Protein AF-A0A919EZC1-F1 (afdb_monomer)

Radius of gyration: 24.31 Å; Cα contacts (8 Å, |Δi|>4): 71; chains: 1; bounding box: 28×40×61 Å

Solvent-accessible surface area (backbone atoms only — not comparable to full-atom values): 5106 Å² total; per-residue (Å²): 141,69,76,72,63,69,77,72,59,62,75,86,67,52,60,62,56,61,65,74,58,70,83,68,73,74,70,74,65,81,74,83,50,92,84,72,78,54,56,71,47,77,41,70,34,66,92,72,74,57,41,77,38,53,22,40,41,60,88,59,34,26,33,34,82,91,63,56,74,45,82,36,78,76,91,77,130

Structure (mmCIF, N/CA/C/O backbone):
data_AF-A0A919EZC1-F1
#
_entry.id   AF-A0A919EZC1-F1
#
loop_
_atom_site.group_PDB
_atom_site.id
_atom_site.type_symbol
_atom_site.label_atom_id
_atom_site.label_alt_id
_atom_site.label_comp_id
_atom_site.label_asym_id
_atom_site.label_entity_id
_atom_site.label_seq_id
_atom_site.pdbx_PDB_ins_code
_atom_site.Cartn_x
_atom_site.Cartn_y
_atom_site.Cartn_z
_atom_site.occupancy
_atom_site.B_iso_or_equiv
_atom_site.auth_seq_id
_atom_site.auth_comp_id
_atom_site.auth_asym_id
_atom_site.auth_atom_id
_atom_site.pdbx_PDB_model_num
ATOM 1 N N . MET A 1 1 ? -5.496 -6.515 -47.923 1.00 50.78 1 MET A N 1
ATOM 2 C CA . MET A 1 1 ? -5.675 -7.871 -48.489 1.00 50.78 1 MET A CA 1
ATOM 3 C C . MET A 1 1 ? -4.377 -8.686 -48.350 1.00 50.78 1 MET A C 1
ATOM 5 O O . MET A 1 1 ? -3.705 -8.927 -49.337 1.00 50.78 1 MET A O 1
ATOM 9 N N . ILE A 1 2 ? -3.978 -9.066 -47.124 1.00 52.38 2 ILE A N 1
ATOM 10 C CA . ILE A 1 2 ? -2.707 -9.795 -46.838 1.00 52.38 2 ILE A CA 1
ATOM 11 C C . ILE A 1 2 ? -2.979 -11.206 -46.272 1.00 52.38 2 ILE A C 1
ATOM 13 O O . ILE A 1 2 ? -2.146 -12.106 -46.337 1.00 52.38 2 ILE A O 1
ATOM 17 N N . THR A 1 3 ? -4.191 -11.435 -45.769 1.00 50.56 3 THR A N 1
ATOM 18 C CA . THR A 1 3 ? -4.626 -12.665 -45.096 1.00 50.56 3 THR A CA 1
ATOM 19 C C . THR A 1 3 ? -4.724 -13.885 -46.018 1.00 50.56 3 THR A C 1
ATOM 21 O O . THR A 1 3 ? -4.582 -15.011 -45.543 1.00 50.56 3 THR A O 1
ATOM 24 N N . ASP A 1 4 ? -4.935 -13.684 -47.323 1.00 55.88 4 ASP A N 1
ATOM 25 C CA . ASP A 1 4 ? -5.134 -14.776 -48.291 1.00 55.88 4 ASP A CA 1
ATOM 26 C C . ASP A 1 4 ? -3.821 -15.500 -48.655 1.00 55.88 4 ASP A C 1
ATOM 28 O O . ASP A 1 4 ? -3.803 -16.703 -48.916 1.00 55.88 4 ASP A O 1
ATOM 32 N N . LEU A 1 5 ? -2.681 -14.800 -48.583 1.00 52.81 5 LEU A N 1
ATOM 33 C CA . LEU A 1 5 ? -1.389 -15.332 -49.030 1.00 52.81 5 LEU A CA 1
ATOM 34 C C . LEU A 1 5 ? -0.831 -16.409 -48.079 1.00 52.81 5 LEU A C 1
ATOM 36 O O . LEU A 1 5 ? -0.261 -17.411 -48.511 1.00 52.81 5 LEU A O 1
ATOM 40 N N . VAL A 1 6 ? -1.059 -16.254 -46.771 1.00 58.06 6 VAL A N 1
ATOM 41 C CA . VAL A 1 6 ? -0.514 -17.139 -45.721 1.00 58.06 6 VAL A CA 1
ATOM 42 C C . VAL A 1 6 ? -1.110 -18.552 -45.789 1.00 58.06 6 VAL A C 1
ATOM 44 O O . VAL A 1 6 ? -0.450 -19.537 -45.448 1.00 58.06 6 VAL A O 1
ATOM 47 N N . ARG A 1 7 ? -2.352 -18.687 -46.273 1.00 58.09 7 ARG A N 1
ATOM 48 C CA . ARG A 1 7 ? -3.031 -19.989 -46.399 1.00 58.09 7 ARG A CA 1
ATOM 49 C C . ARG A 1 7 ? -2.496 -20.844 -47.547 1.00 58.09 7 ARG A C 1
ATOM 51 O O . ARG A 1 7 ? -2.762 -22.046 -47.552 1.00 58.09 7 ARG A O 1
ATOM 58 N N . ARG A 1 8 ? -1.725 -20.261 -48.469 1.00 60.25 8 ARG A N 1
ATOM 59 C CA . ARG A 1 8 ? -1.186 -20.944 -49.654 1.00 60.25 8 ARG A CA 1
ATOM 60 C C . ARG A 1 8 ? 0.239 -21.474 -49.472 1.00 60.25 8 ARG A C 1
ATOM 62 O O . ARG A 1 8 ? 0.701 -22.225 -50.321 1.00 60.25 8 ARG A O 1
ATOM 69 N N . LEU A 1 9 ? 0.918 -21.169 -48.358 1.00 56.00 9 LEU A N 1
ATOM 70 C CA . LEU A 1 9 ? 2.249 -21.731 -48.099 1.00 56.00 9 LEU A CA 1
ATOM 71 C C . LEU A 1 9 ? 2.189 -23.205 -47.648 1.00 56.00 9 LEU A C 1
ATOM 73 O O . LEU A 1 9 ? 1.336 -23.551 -46.814 1.00 56.00 9 LEU A O 1
ATOM 77 N N . PRO A 1 10 ? 3.110 -24.061 -48.133 1.00 58.41 10 PRO A N 1
ATOM 78 C CA . PRO A 1 10 ? 3.243 -25.448 -47.699 1.00 58.41 10 PRO A CA 1
ATOM 79 C C . PRO A 1 10 ? 3.657 -25.539 -46.222 1.00 58.41 10 PRO A C 1
ATOM 81 O O . PRO A 1 10 ? 4.365 -24.684 -45.685 1.00 58.41 10 PRO A O 1
ATOM 84 N N . ARG A 1 11 ? 3.184 -26.598 -45.547 1.00 57.22 11 ARG A N 1
ATOM 85 C CA . ARG A 1 11 ? 3.227 -26.767 -44.081 1.00 57.22 11 ARG A CA 1
ATOM 86 C C . ARG A 1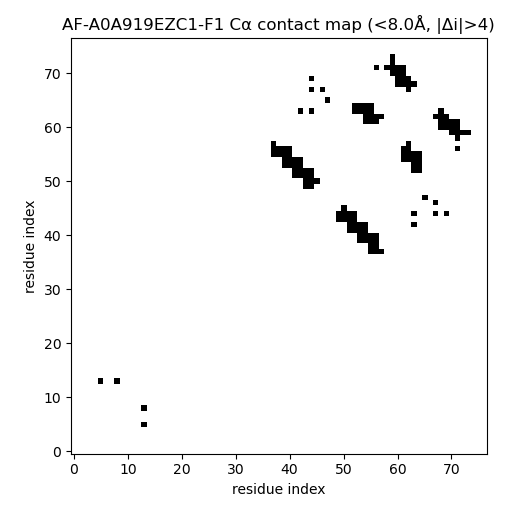 11 ? 4.586 -26.516 -43.394 1.00 57.22 11 ARG A C 1
ATOM 88 O O . ARG A 1 11 ? 4.534 -25.894 -42.332 1.00 57.22 11 ARG A O 1
ATOM 95 N N . PRO A 1 12 ? 5.764 -26.900 -43.929 1.00 53.88 12 PRO A N 1
ATOM 96 C CA . PRO A 1 12 ? 7.021 -26.706 -43.199 1.00 53.88 12 PRO A CA 1
ATOM 97 C C . PRO A 1 12 ? 7.433 -25.230 -43.055 1.00 53.88 12 PRO A C 1
ATOM 99 O O . PRO A 1 12 ? 8.151 -24.889 -42.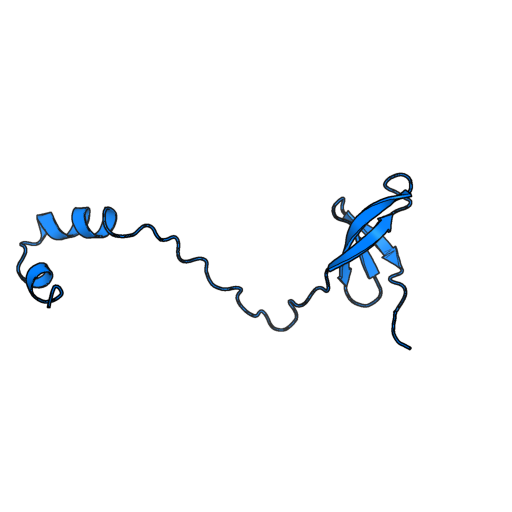123 1.00 53.88 12 PRO A O 1
ATOM 102 N N . LEU A 1 13 ? 6.928 -24.331 -43.909 1.00 53.69 13 LEU A N 1
ATOM 103 C CA . LEU A 1 13 ? 7.283 -22.903 -43.887 1.00 53.69 13 LEU A CA 1
ATOM 104 C C . LEU A 1 13 ? 6.306 -22.033 -43.075 1.00 53.69 13 LEU A C 1
ATOM 106 O O . LEU A 1 13 ? 6.524 -20.834 -42.920 1.00 53.69 13 LEU A O 1
ATOM 110 N N . ARG A 1 14 ? 5.229 -22.611 -42.520 1.00 54.03 14 ARG A N 1
ATOM 111 C CA . ARG A 1 14 ? 4.244 -21.866 -41.708 1.00 54.03 14 ARG A CA 1
ATOM 112 C C . ARG A 1 14 ? 4.698 -21.614 -40.272 1.00 54.03 14 ARG A C 1
ATOM 114 O O . ARG A 1 14 ? 4.278 -20.633 -39.663 1.00 54.03 14 ARG A O 1
ATOM 121 N N . ALA A 1 15 ? 5.504 -22.517 -39.720 1.00 55.50 15 ALA A N 1
ATOM 122 C CA . ALA A 1 15 ? 5.936 -22.464 -38.329 1.00 55.50 15 ALA A CA 1
ATOM 123 C C . ALA A 1 15 ? 6.891 -21.291 -38.022 1.00 55.50 15 ALA A C 1
ATOM 125 O O . ALA A 1 15 ? 6.595 -20.548 -37.084 1.00 55.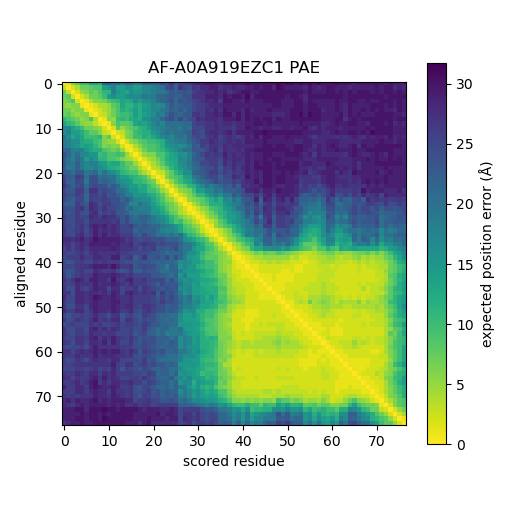50 15 ALA A O 1
ATOM 126 N N . PRO A 1 16 ? 7.968 -21.039 -38.798 1.00 50.94 16 PRO A N 1
ATOM 127 C CA . PRO A 1 16 ? 8.905 -19.971 -38.449 1.00 50.94 16 PRO A CA 1
ATOM 128 C C . PRO A 1 16 ? 8.298 -18.572 -38.629 1.00 50.94 16 PRO A C 1
ATOM 130 O O . PRO A 1 16 ? 8.595 -17.669 -37.852 1.00 50.94 16 PRO A O 1
ATOM 133 N N . LEU A 1 17 ? 7.369 -18.390 -39.578 1.00 51.31 17 LEU A N 1
ATOM 134 C CA . LEU A 1 17 ? 6.706 -17.098 -39.800 1.00 51.31 17 LEU A CA 1
ATOM 135 C C . LEU A 1 17 ? 5.710 -16.736 -38.680 1.00 51.31 17 LEU A C 1
ATOM 137 O O . LEU A 1 17 ? 5.506 -15.560 -38.393 1.00 51.31 17 LEU A O 1
ATOM 141 N N . ARG A 1 18 ? 5.117 -17.737 -38.008 1.00 52.69 18 ARG A N 1
ATOM 142 C CA . ARG A 1 18 ? 4.319 -17.519 -36.787 1.00 52.69 18 ARG A CA 1
ATOM 143 C C . ARG A 1 18 ? 5.168 -17.131 -35.578 1.00 52.69 18 ARG A C 1
ATOM 145 O O . ARG A 1 18 ? 4.623 -16.533 -34.659 1.00 52.69 18 ARG A O 1
ATOM 152 N N . LEU A 1 19 ? 6.454 -17.487 -35.567 1.00 53.97 19 LEU A N 1
ATOM 153 C CA . LEU A 1 19 ? 7.373 -17.113 -34.492 1.00 53.97 19 LEU A CA 1
ATOM 154 C C . LEU A 1 19 ? 7.974 -15.722 -34.707 1.00 53.97 19 LEU A C 1
ATOM 156 O O . LEU A 1 19 ? 8.073 -14.963 -33.756 1.00 53.97 19 LEU A O 1
ATOM 160 N N . ALA A 1 20 ? 8.334 -15.368 -35.942 1.00 54.56 20 ALA A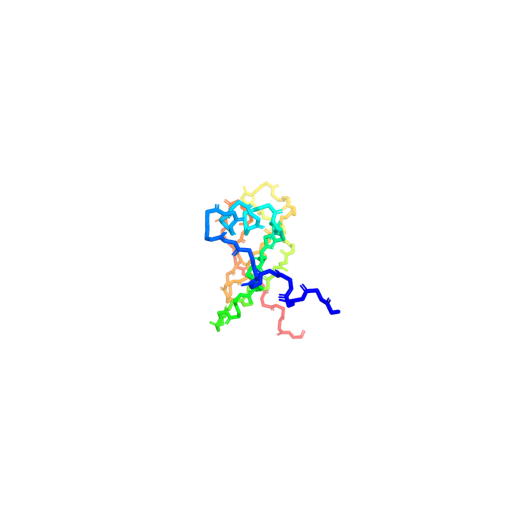 N 1
ATOM 161 C CA . ALA A 1 20 ? 8.926 -14.062 -36.247 1.00 54.56 20 ALA A CA 1
ATOM 162 C C . ALA A 1 20 ? 7.895 -12.913 -36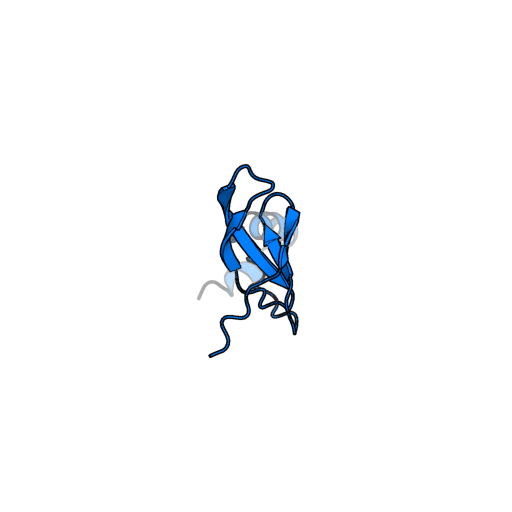.273 1.00 54.56 20 ALA A C 1
ATOM 164 O O . ALA A 1 20 ? 8.246 -11.741 -36.149 1.00 54.56 20 ALA A O 1
ATOM 165 N N . GLY A 1 21 ? 6.612 -13.237 -36.445 1.00 52.78 21 GLY A N 1
ATOM 166 C CA . GLY A 1 21 ? 5.523 -12.273 -36.452 1.00 52.78 21 GLY A CA 1
ATOM 167 C C . GLY A 1 21 ? 4.995 -11.983 -35.051 1.00 52.78 21 GLY A C 1
ATOM 168 O O . GLY A 1 21 ? 4.087 -12.662 -34.584 1.00 52.78 21 GLY A O 1
ATOM 169 N N . VAL A 1 22 ? 5.461 -10.875 -34.473 1.00 53.50 22 VAL A N 1
ATOM 170 C CA . VAL A 1 22 ? 4.739 -10.107 -33.447 1.00 53.50 22 VAL A CA 1
ATOM 171 C C . VAL A 1 22 ? 4.814 -10.711 -32.036 1.00 53.50 22 VAL A C 1
ATOM 173 O O . VAL A 1 22 ? 3.821 -11.103 -31.425 1.00 53.50 22 VAL A O 1
ATOM 176 N N . HIS A 1 23 ? 6.002 -10.634 -31.438 1.00 54.12 23 HIS A N 1
ATOM 177 C CA . HIS A 1 23 ? 6.132 -10.507 -29.985 1.00 54.12 23 HIS A CA 1
ATOM 178 C C . HIS A 1 23 ? 5.752 -9.086 -29.534 1.00 54.12 23 HIS A C 1
ATOM 180 O O . HIS A 1 23 ? 6.493 -8.438 -28.804 1.00 54.12 23 HIS A O 1
ATOM 186 N N . THR A 1 24 ? 4.582 -8.573 -29.926 1.00 61.16 24 THR A N 1
ATOM 187 C CA . THR A 1 24 ? 3.924 -7.620 -29.030 1.00 61.16 24 THR A CA 1
ATOM 188 C C . THR A 1 24 ? 3.443 -8.495 -27.894 1.00 61.16 24 THR A C 1
ATOM 190 O O . THR A 1 24 ? 2.415 -9.167 -28.027 1.00 61.16 24 THR A O 1
ATOM 193 N N . GLY A 1 25 ? 4.254 -8.605 -26.839 1.00 55.00 25 GLY A N 1
ATOM 194 C CA . GLY A 1 25 ? 3.833 -9.241 -25.604 1.00 55.00 25 GLY A CA 1
ATOM 195 C C . GLY A 1 25 ? 2.452 -8.692 -25.305 1.00 55.00 25 GLY A C 1
ATOM 196 O O . GLY A 1 25 ? 2.297 -7.495 -25.077 1.00 55.00 25 GLY A O 1
ATOM 197 N N . LYS A 1 26 ? 1.423 -9.536 -25.440 1.00 60.41 26 LYS A N 1
ATOM 198 C CA . LYS A 1 26 ? 0.090 -9.187 -24.981 1.00 60.41 26 LYS A CA 1
ATOM 199 C C . LYS A 1 26 ? 0.286 -8.983 -23.493 1.00 60.41 26 LYS A C 1
ATOM 201 O O . LYS A 1 26 ? 0.285 -9.962 -22.748 1.00 60.41 26 LYS A O 1
ATOM 206 N N . HIS A 1 27 ? 0.504 -7.736 -23.077 1.00 55.81 27 HIS A N 1
ATOM 207 C CA . HIS A 1 27 ? 0.203 -7.324 -21.726 1.00 55.81 27 HIS A CA 1
ATOM 208 C C . HIS A 1 27 ? -1.207 -7.849 -21.531 1.00 55.81 27 HIS A C 1
ATOM 210 O O . HIS A 1 27 ? -2.137 -7.424 -22.222 1.00 55.81 27 HIS A O 1
ATOM 216 N N . ARG A 1 28 ? -1.344 -8.907 -20.725 1.00 61.78 28 ARG A N 1
ATOM 217 C CA . ARG A 1 28 ? -2.664 -9.316 -20.284 1.00 61.78 28 ARG A CA 1
ATOM 218 C C . ARG A 1 28 ? -3.161 -8.061 -19.594 1.00 61.78 28 ARG A C 1
ATOM 220 O O . ARG A 1 28 ? -2.583 -7.678 -18.579 1.00 61.78 28 ARG A O 1
ATOM 227 N N . GLY A 1 29 ? -4.103 -7.363 -20.234 1.00 60.03 29 GLY A N 1
ATOM 228 C CA . GLY A 1 29 ? -4.700 -6.168 -19.657 1.00 60.03 29 GLY A CA 1
ATOM 229 C C . GLY A 1 29 ? -5.082 -6.512 -18.222 1.00 60.03 29 GLY A C 1
ATOM 230 O O . GLY A 1 29 ? -5.442 -7.676 -17.993 1.00 60.03 29 GLY A O 1
ATOM 231 N N . PRO A 1 30 ? -4.900 -5.584 -17.268 1.00 59.97 30 PRO A N 1
ATOM 232 C CA . PRO A 1 30 ? -5.078 -5.868 -15.853 1.00 59.97 30 PRO A CA 1
ATOM 233 C C . PRO A 1 30 ? -6.377 -6.646 -15.699 1.00 59.97 30 PRO A C 1
ATOM 235 O O . PRO A 1 30 ? -7.455 -6.153 -16.032 1.00 59.97 30 PRO A O 1
ATOM 238 N N . ARG A 1 31 ? -6.261 -7.926 -15.326 1.00 61.16 31 ARG A N 1
ATOM 239 C CA . ARG A 1 31 ? -7.439 -8.741 -15.071 1.00 61.16 31 ARG A CA 1
ATOM 240 C C . ARG A 1 31 ? -8.096 -8.017 -13.915 1.00 61.16 31 ARG A C 1
ATOM 242 O O . ARG A 1 31 ? -7.492 -7.949 -12.850 1.00 61.16 31 ARG A O 1
ATOM 249 N N . ALA A 1 32 ? -9.260 -7.418 -14.150 1.00 55.91 32 ALA A N 1
ATOM 250 C CA . ALA A 1 32 ? -10.077 -6.863 -13.091 1.00 55.91 32 ALA A CA 1
ATOM 251 C C . ALA A 1 32 ? -10.482 -8.048 -12.213 1.00 55.91 32 ALA A C 1
ATOM 253 O O . ALA A 1 32 ? -11.482 -8.719 -12.456 1.00 55.91 32 ALA A O 1
ATOM 254 N N . VAL A 1 33 ? -9.608 -8.406 -11.276 1.00 61.19 33 VAL A N 1
ATOM 255 C CA . VAL A 1 33 ? -9.939 -9.310 -10.193 1.00 61.19 33 VAL A CA 1
ATOM 256 C C . VAL A 1 33 ? -10.893 -8.489 -9.332 1.00 61.19 33 VAL A C 1
ATOM 258 O O . VAL A 1 33 ? -10.503 -7.403 -8.893 1.00 61.19 33 VAL A O 1
ATOM 261 N N . PRO A 1 34 ? -12.149 -8.922 -9.146 1.00 52.03 34 PRO A N 1
ATOM 262 C CA . PRO A 1 34 ? -13.059 -8.240 -8.237 1.00 52.03 34 PRO A CA 1
ATOM 263 C C . PRO A 1 34 ? -12.362 -8.101 -6.873 1.00 52.03 34 PRO A C 1
ATOM 265 O O . PRO A 1 34 ? -11.972 -9.108 -6.288 1.00 52.03 34 PRO A O 1
ATOM 268 N N . GLY A 1 35 ? -12.112 -6.862 -6.432 1.00 54.69 35 GLY A N 1
ATOM 269 C CA . GLY A 1 35 ? -11.357 -6.551 -5.207 1.00 54.69 35 GLY A CA 1
ATOM 270 C C . GLY A 1 35 ? -9.912 -6.052 -5.387 1.00 54.69 35 GLY A C 1
ATOM 271 O O . GLY A 1 35 ? -9.272 -5.730 -4.394 1.00 54.69 35 GLY A O 1
ATOM 272 N N . ALA A 1 36 ? -9.383 -5.939 -6.611 1.00 56.59 36 ALA A N 1
ATOM 273 C CA . ALA A 1 36 ? -7.992 -5.521 -6.853 1.00 56.59 36 ALA A CA 1
ATOM 274 C C . ALA A 1 36 ? -7.782 -4.007 -7.075 1.00 56.59 36 ALA A C 1
ATOM 276 O O . ALA A 1 36 ? -6.858 -3.615 -7.787 1.00 56.59 36 ALA A O 1
ATOM 277 N N . ILE A 1 37 ? -8.599 -3.146 -6.461 1.00 56.16 37 ILE A N 1
ATOM 278 C CA . ILE A 1 37 ? -8.267 -1.718 -6.331 1.00 56.16 37 ILE A CA 1
ATOM 279 C C . ILE A 1 37 ? -7.674 -1.528 -4.935 1.00 56.16 37 ILE A C 1
ATOM 281 O O . ILE A 1 37 ? -8.352 -1.092 -4.010 1.00 56.16 37 ILE A O 1
ATOM 285 N N . VAL A 1 38 ? -6.407 -1.909 -4.768 1.00 64.94 38 VAL A N 1
ATOM 286 C CA . VAL A 1 38 ? -5.624 -1.414 -3.632 1.00 64.94 38 VAL A CA 1
ATOM 287 C C . VAL A 1 38 ? -5.257 0.023 -3.969 1.00 64.94 38 VAL A C 1
ATOM 289 O O . VAL A 1 38 ? -4.450 0.281 -4.863 1.00 64.94 38 VAL A O 1
ATOM 292 N N . THR A 1 39 ? -5.916 0.985 -3.327 1.00 75.06 39 THR A N 1
ATOM 293 C CA . THR A 1 39 ? -5.507 2.384 -3.456 1.00 75.06 39 THR A CA 1
ATOM 294 C C . THR A 1 39 ? -4.062 2.474 -2.985 1.00 75.06 39 THR A C 1
ATOM 296 O O . THR A 1 39 ? -3.729 1.999 -1.896 1.00 75.06 39 THR A O 1
ATOM 299 N N . THR A 1 40 ? -3.195 2.996 -3.846 1.00 81.81 40 THR A N 1
ATOM 300 C CA . THR A 1 40 ? -1.791 3.227 -3.511 1.00 81.81 40 THR A CA 1
ATOM 301 C C . THR A 1 40 ? -1.649 4.694 -3.136 1.00 81.81 40 THR A C 1
ATOM 303 O O . THR A 1 40 ? -2.121 5.557 -3.874 1.00 81.81 40 THR A O 1
ATOM 306 N N . GLU A 1 41 ? -1.042 4.973 -1.992 1.00 87.50 41 GLU A N 1
ATOM 307 C CA . GLU A 1 41 ? -0.829 6.327 -1.477 1.00 87.50 41 GLU A CA 1
ATOM 308 C C . GLU A 1 41 ? 0.592 6.462 -0.925 1.00 87.50 41 GLU A C 1
ATOM 310 O O . GLU A 1 41 ? 1.237 5.463 -0.608 1.00 87.50 41 GLU A O 1
ATOM 315 N N . PHE A 1 42 ? 1.102 7.688 -0.842 1.00 90.31 42 PHE A N 1
ATOM 316 C CA . PHE A 1 42 ? 2.387 7.955 -0.204 1.00 90.31 42 PHE A CA 1
ATOM 317 C C . PHE A 1 42 ? 2.157 8.279 1.265 1.00 90.31 42 PHE A C 1
ATOM 319 O O . PHE A 1 42 ? 1.333 9.131 1.591 1.00 90.31 42 PHE A O 1
ATOM 326 N N . VAL A 1 43 ? 2.880 7.589 2.142 1.00 89.50 43 VAL A N 1
ATOM 327 C CA . VAL A 1 43 ? 2.823 7.811 3.587 1.00 89.50 43 VAL A CA 1
ATOM 328 C C . VAL A 1 43 ? 4.213 7.814 4.183 1.00 89.50 43 VAL A C 1
ATOM 330 O O . VAL A 1 43 ? 5.106 7.090 3.741 1.00 89.50 43 VAL A O 1
ATOM 333 N N . THR A 1 44 ? 4.381 8.595 5.239 1.00 92.94 44 THR A N 1
ATOM 334 C CA . THR A 1 44 ? 5.546 8.491 6.109 1.00 92.94 44 THR A CA 1
ATOM 335 C C . THR A 1 44 ? 5.505 7.155 6.844 1.00 92.94 44 THR A C 1
ATOM 337 O O . THR A 1 44 ? 4.496 6.808 7.458 1.00 92.94 44 THR A O 1
ATOM 340 N N . CYS A 1 45 ? 6.586 6.381 6.782 1.00 91.69 45 CYS A N 1
ATOM 341 C CA . CYS A 1 45 ? 6.678 5.109 7.490 1.00 91.69 45 CYS A CA 1
ATOM 342 C C . CYS A 1 45 ? 7.734 5.195 8.597 1.00 91.69 45 CYS A C 1
ATOM 344 O O . CYS A 1 45 ? 8.931 5.273 8.325 1.00 91.69 45 CYS A O 1
ATOM 346 N N . ASN A 1 46 ? 7.298 5.164 9.860 1.00 91.75 46 ASN A N 1
ATOM 347 C CA . ASN A 1 46 ? 8.198 5.241 11.018 1.00 91.75 46 ASN A CA 1
ATOM 348 C C . ASN A 1 46 ? 9.229 4.093 11.061 1.00 91.75 46 ASN A C 1
ATOM 350 O O . ASN A 1 46 ? 10.404 4.385 11.282 1.00 91.75 46 ASN A O 1
ATOM 354 N N . PRO A 1 47 ? 8.860 2.822 10.792 1.00 91.38 47 PRO A N 1
ATOM 355 C CA . PRO A 1 47 ? 9.830 1.730 10.669 1.00 91.38 47 PRO A CA 1
ATOM 356 C C . PRO A 1 47 ? 10.894 1.944 9.583 1.00 91.38 47 PRO A C 1
ATOM 358 O O . PRO A 1 47 ? 12.030 1.518 9.759 1.00 91.38 47 PRO A O 1
ATOM 361 N N . CYS A 1 48 ? 10.560 2.656 8.501 1.00 89.81 48 CYS A N 1
ATOM 362 C CA . CYS A 1 48 ? 11.501 3.030 7.437 1.00 89.81 48 CYS A CA 1
ATOM 363 C C . CYS A 1 48 ? 12.417 4.208 7.830 1.00 89.81 48 CYS A C 1
ATOM 365 O O . CYS A 1 48 ? 13.100 4.772 6.981 1.00 89.81 48 CYS A O 1
ATOM 367 N N . GLY A 1 49 ? 12.400 4.643 9.095 1.00 92.19 49 GLY A N 1
ATOM 368 C CA . GLY A 1 49 ? 13.125 5.829 9.555 1.00 92.19 49 GLY A CA 1
ATOM 369 C C . GLY A 1 49 ? 12.379 7.145 9.325 1.00 92.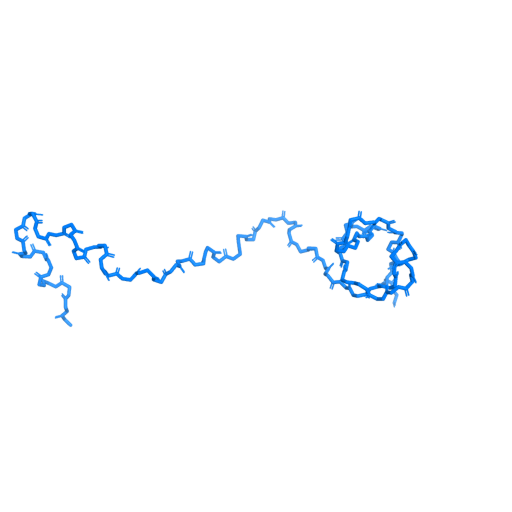19 49 GLY A C 1
ATOM 370 O O . GLY A 1 49 ? 13.002 8.202 9.328 1.00 92.19 49 GLY A O 1
ATOM 371 N N . GLY A 1 50 ? 11.059 7.102 9.120 1.00 91.56 50 GLY A N 1
ATOM 372 C CA . GLY A 1 50 ? 10.240 8.302 8.921 1.00 91.56 50 GLY A CA 1
ATOM 373 C C . GLY A 1 50 ? 10.349 8.897 7.516 1.00 91.56 50 GLY A C 1
ATOM 374 O O . GLY A 1 50 ? 10.087 10.082 7.332 1.00 91.56 50 GLY A O 1
ATOM 375 N N . VAL A 1 51 ? 10.736 8.095 6.523 1.00 91.25 51 VAL A N 1
ATOM 376 C CA . VAL A 1 51 ? 10.748 8.510 5.114 1.00 91.25 51 VAL A CA 1
ATOM 377 C C . VAL A 1 51 ? 9.375 8.317 4.4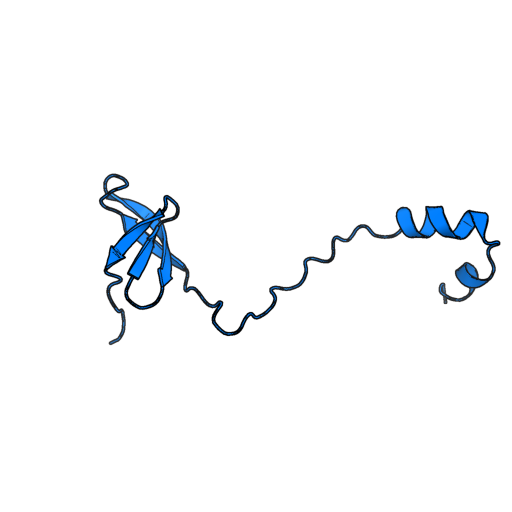73 1.00 91.25 51 VAL A C 1
ATOM 379 O O . VAL A 1 51 ? 8.604 7.435 4.867 1.00 91.25 51 VAL A O 1
ATOM 382 N N . GLU A 1 52 ? 9.064 9.142 3.475 1.00 92.44 52 GLU A N 1
ATOM 383 C CA . GLU A 1 52 ? 7.892 8.939 2.627 1.00 92.44 52 GLU A CA 1
ATOM 384 C C . GLU A 1 52 ? 8.113 7.750 1.692 1.00 92.44 52 GLU A C 1
ATOM 386 O O . GLU A 1 52 ? 9.130 7.644 1.007 1.00 92.44 52 GLU A O 1
ATOM 391 N N . THR A 1 53 ? 7.144 6.843 1.663 1.00 91.75 53 THR A N 1
ATOM 392 C CA . THR A 1 53 ? 7.195 5.625 0.859 1.00 91.75 53 THR A CA 1
ATOM 393 C C . THR A 1 53 ? 5.816 5.314 0.293 1.00 91.75 53 THR A C 1
ATOM 395 O O . THR A 1 53 ? 4.787 5.686 0.863 1.00 91.75 53 THR A O 1
ATOM 398 N N . ALA A 1 54 ? 5.786 4.643 -0.857 1.00 91.31 54 ALA A N 1
ATOM 399 C CA . ALA A 1 54 ? 4.539 4.161 -1.431 1.00 91.31 54 ALA A CA 1
ATOM 400 C C . ALA A 1 54 ? 3.965 3.046 -0.544 1.00 91.31 54 ALA A C 1
ATOM 402 O O . ALA A 1 54 ? 4.684 2.126 -0.143 1.00 91.31 54 ALA A O 1
ATOM 403 N N . ALA A 1 55 ? 2.669 3.108 -0.259 1.00 91.44 55 ALA A N 1
ATOM 404 C CA . ALA A 1 55 ? 1.949 2.107 0.508 1.00 91.44 55 ALA A CA 1
ATOM 405 C C . ALA A 1 55 ? 0.646 1.699 -0.176 1.00 91.44 55 ALA A C 1
ATOM 407 O O . ALA A 1 55 ? -0.025 2.506 -0.818 1.00 91.44 55 ALA A O 1
ATOM 408 N N . THR A 1 56 ? 0.274 0.432 -0.016 1.00 90.75 56 THR A N 1
ATOM 409 C CA . THR A 1 56 ? -1.003 -0.108 -0.477 1.00 90.75 56 THR A CA 1
ATOM 410 C C . THR A 1 56 ? -1.991 -0.181 0.676 1.00 90.75 56 THR A C 1
ATOM 412 O O . THR A 1 56 ? -1.676 -0.685 1.759 1.00 90.75 56 THR A O 1
ATOM 415 N N . ARG A 1 57 ? -3.211 0.307 0.443 1.00 87.69 57 ARG A N 1
ATOM 416 C CA . ARG A 1 57 ? -4.303 0.219 1.412 1.00 87.69 57 ARG A CA 1
ATOM 417 C C . ARG A 1 57 ? -5.022 -1.119 1.314 1.00 87.69 57 ARG A C 1
ATOM 419 O O . ARG A 1 57 ? -5.519 -1.507 0.257 1.00 87.69 57 ARG A O 1
ATOM 426 N N . HIS A 1 58 ? -5.131 -1.775 2.460 1.00 85.75 58 HIS A N 1
ATOM 427 C CA . HIS A 1 58 ? -5.862 -3.012 2.686 1.00 85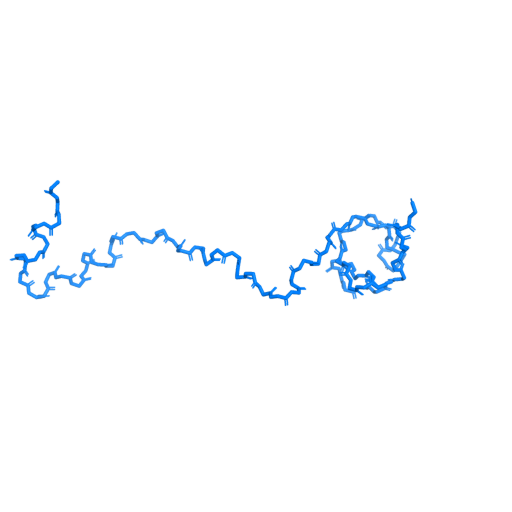.75 58 HIS A CA 1
ATOM 428 C C . HIS A 1 58 ? -6.903 -2.757 3.787 1.00 85.75 58 HIS A C 1
ATOM 430 O O . HIS A 1 58 ? -6.679 -3.030 4.965 1.00 85.75 58 HIS A O 1
ATOM 436 N N . GLY A 1 59 ? -8.038 -2.155 3.415 1.00 84.44 59 GLY A N 1
ATOM 437 C CA . GLY A 1 59 ? -9.058 -1.717 4.373 1.00 84.44 59 GLY A CA 1
ATOM 438 C C . GLY A 1 59 ? -8.551 -0.573 5.257 1.00 84.44 59 GLY A C 1
ATOM 439 O O . GLY A 1 59 ? -8.314 0.533 4.771 1.00 84.44 59 GLY A O 1
ATOM 440 N N . THR A 1 60 ? -8.382 -0.839 6.552 1.00 84.88 60 THR A N 1
ATOM 441 C CA . THR A 1 60 ? -7.865 0.123 7.544 1.00 84.88 60 THR A CA 1
ATOM 442 C C . THR A 1 60 ? -6.365 -0.020 7.795 1.00 84.88 60 THR A C 1
ATOM 444 O O . THR A 1 60 ? -5.837 0.640 8.685 1.00 84.88 60 THR A O 1
ATOM 447 N N . VAL A 1 61 ? -5.674 -0.892 7.060 1.00 87.31 61 VAL A N 1
ATOM 448 C CA . VAL A 1 61 ? -4.227 -1.105 7.185 1.00 87.31 61 VAL A CA 1
ATOM 449 C C . VAL A 1 61 ? -3.532 -0.578 5.940 1.00 87.31 61 VAL A C 1
ATOM 451 O O . VAL A 1 61 ? -4.001 -0.785 4.819 1.00 87.31 61 VAL A O 1
ATOM 454 N N . LEU A 1 62 ? -2.404 0.093 6.139 1.00 90.06 62 LEU A N 1
ATOM 455 C CA . LEU A 1 62 ? -1.481 0.467 5.078 1.00 90.06 62 LEU A CA 1
ATOM 456 C C . LEU A 1 62 ? -0.231 -0.382 5.164 1.00 90.06 62 LEU A C 1
ATOM 458 O O . LEU A 1 62 ? 0.341 -0.523 6.242 1.00 90.06 62 LEU A O 1
ATOM 462 N N . ARG A 1 63 ? 0.207 -0.901 4.020 1.00 91.69 63 ARG A N 1
ATOM 463 C CA . ARG A 1 63 ? 1.450 -1.657 3.905 1.00 91.69 63 ARG A CA 1
ATOM 464 C C . ARG A 1 63 ? 2.420 -0.923 2.992 1.00 91.69 63 ARG A C 1
ATOM 466 O O . ARG A 1 63 ? 2.102 -0.728 1.823 1.00 91.69 63 ARG A O 1
ATOM 473 N N . CYS A 1 64 ? 3.572 -0.499 3.509 1.00 92.81 64 CYS A N 1
ATOM 474 C CA . CYS A 1 64 ? 4.578 0.186 2.693 1.00 92.81 64 CYS A CA 1
ATOM 475 C C . CYS A 1 64 ? 5.285 -0.768 1.715 1.00 92.81 64 CYS A C 1
ATOM 477 O O . CYS A 1 64 ? 5.171 -1.990 1.833 1.00 92.81 64 CYS A O 1
ATOM 479 N N . ALA A 1 65 ? 6.057 -0.213 0.777 1.00 89.94 65 ALA A N 1
ATOM 480 C CA . ALA A 1 65 ? 6.815 -0.973 -0.220 1.00 89.94 65 ALA A CA 1
ATOM 481 C C . ALA A 1 65 ? 7.818 -1.975 0.387 1.00 89.94 65 ALA A C 1
ATOM 483 O O . ALA A 1 65 ? 8.090 -3.015 -0.209 1.00 89.94 65 ALA A O 1
ATOM 484 N N . GLU A 1 66 ? 8.333 -1.688 1.583 1.00 90.75 66 GLU A N 1
ATOM 485 C CA . GLU A 1 66 ? 9.236 -2.572 2.335 1.00 90.75 66 GLU A CA 1
ATOM 486 C C . GLU A 1 66 ? 8.480 -3.645 3.135 1.00 90.75 66 GLU A C 1
ATOM 488 O O . GLU A 1 66 ? 9.076 -4.584 3.657 1.00 90.75 66 GLU A O 1
ATOM 493 N N . GLY A 1 67 ? 7.151 -3.538 3.202 1.00 91.00 67 GLY A N 1
ATOM 494 C CA . GLY A 1 67 ? 6.275 -4.518 3.827 1.00 91.00 67 GLY A CA 1
ATOM 495 C C . GLY A 1 67 ? 5.861 -4.205 5.264 1.00 91.00 67 GLY A C 1
ATOM 496 O O . GLY A 1 67 ? 5.165 -5.039 5.840 1.00 91.00 67 GLY A O 1
ATOM 497 N N . HIS A 1 68 ? 6.226 -3.045 5.822 1.00 92.94 68 HIS A N 1
ATOM 498 C CA . HIS A 1 68 ? 5.776 -2.602 7.145 1.00 92.94 68 HIS A CA 1
ATOM 499 C C . HIS A 1 68 ? 4.301 -2.205 7.136 1.00 92.94 68 HIS A C 1
ATOM 501 O O . HIS A 1 68 ? 3.830 -1.542 6.210 1.00 92.94 68 HIS A O 1
ATOM 507 N N . GLU A 1 69 ? 3.589 -2.574 8.196 1.00 92.75 69 GLU A N 1
ATOM 508 C CA . GLU A 1 69 ? 2.171 -2.283 8.367 1.00 92.75 69 GLU A CA 1
ATOM 509 C C . GLU A 1 69 ? 1.966 -1.127 9.348 1.00 92.75 69 GLU A C 1
ATOM 511 O O . GLU A 1 69 ? 2.627 -1.041 10.383 1.00 92.75 69 GLU A O 1
ATOM 516 N N . GLN A 1 70 ? 1.034 -0.235 9.025 1.00 88.44 70 GLN A N 1
ATOM 517 C CA . GLN A 1 70 ? 0.600 0.845 9.904 1.00 88.44 70 GLN A CA 1
ATOM 518 C C . GLN A 1 70 ? -0.906 1.074 9.786 1.00 88.44 70 GLN A C 1
ATOM 520 O O . GLN A 1 70 ? -1.537 0.684 8.800 1.00 88.44 70 GLN A O 1
ATOM 525 N N . ALA A 1 71 ? -1.498 1.698 10.805 1.00 86.06 71 ALA A N 1
ATOM 526 C CA . ALA A 1 71 ? -2.905 2.066 10.764 1.00 86.06 71 ALA A CA 1
ATOM 527 C C . ALA A 1 71 ? -3.133 3.068 9.623 1.00 86.06 71 ALA A C 1
ATOM 529 O O . ALA A 1 71 ? -2.546 4.149 9.600 1.00 86.06 71 ALA A O 1
ATOM 530 N N . GLY A 1 72 ? -3.985 2.702 8.670 1.00 74.88 72 GLY A N 1
ATOM 531 C CA . GLY A 1 72 ? -4.453 3.615 7.648 1.00 74.88 72 GLY A CA 1
ATOM 532 C C . GLY A 1 72 ? -5.380 4.625 8.290 1.00 74.88 72 GLY A C 1
ATOM 533 O O . GLY A 1 72 ? -6.484 4.274 8.704 1.00 74.88 72 GLY A O 1
ATOM 534 N N . THR A 1 73 ? -4.962 5.884 8.355 1.00 66.44 73 THR A N 1
ATOM 535 C CA . THR A 1 73 ? -5.883 6.976 8.647 1.00 66.44 73 THR A CA 1
ATOM 536 C C . THR A 1 73 ? -6.973 6.929 7.581 1.00 66.44 73 THR A C 1
ATOM 538 O O . THR A 1 73 ? -6.717 7.016 6.377 1.00 66.44 73 THR A O 1
ATOM 541 N N . GLY A 1 74 ? -8.202 6.626 7.993 1.00 55.12 74 GLY A N 1
ATOM 542 C CA . GLY A 1 74 ? -9.354 6.705 7.112 1.00 55.12 74 GLY A CA 1
ATOM 543 C C . GLY A 1 74 ? -9.558 8.167 6.751 1.00 55.12 74 GLY A C 1
ATOM 544 O O . GLY A 1 74 ? -10.127 8.909 7.542 1.00 55.12 74 GLY A O 1
ATOM 545 N N . ALA A 1 75 ? -9.090 8.591 5.578 1.00 52.19 75 ALA A N 1
ATOM 546 C CA . ALA A 1 75 ? -9.543 9.832 4.966 1.00 52.19 75 ALA A CA 1
ATOM 547 C C . ALA A 1 75 ? -10.967 9.592 4.443 1.00 52.19 75 ALA A C 1
ATOM 549 O O . ALA A 1 75 ? -11.193 9.317 3.268 1.00 52.19 75 ALA A O 1
ATOM 550 N N . GLY A 1 76 ? -11.911 9.570 5.378 1.00 53.22 76 GLY A N 1
ATOM 551 C CA . GLY A 1 76 ? -13.341 9.484 5.141 1.00 53.22 76 GLY A CA 1
ATOM 552 C C . GLY A 1 76 ? -14.035 10.532 5.992 1.00 53.22 76 GLY A C 1
ATOM 553 O O . GLY A 1 76 ? -14.615 10.195 7.021 1.00 53.22 76 GLY A O 1
ATOM 554 N N . SER A 1 77 ? -13.909 11.797 5.593 1.00 40.44 77 SER A N 1
ATOM 555 C CA . SER A 1 77 ? -14.789 12.9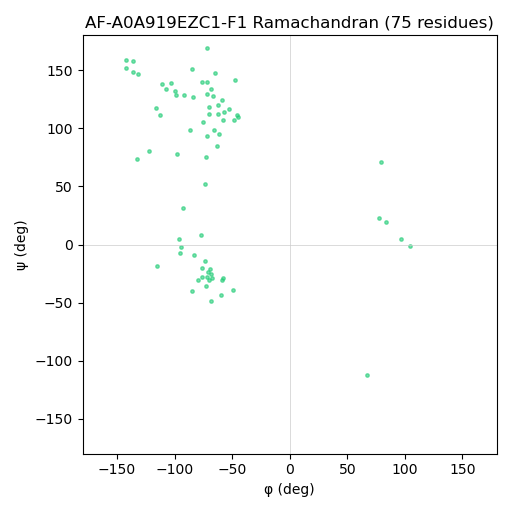29 5.921 1.00 40.44 77 SER A CA 1
ATOM 556 C C . SER A 1 77 ? -14.526 14.042 4.917 1.00 40.44 77 SER A C 1
ATOM 558 O O . SER A 1 77 ? -13.337 14.401 4.770 1.00 40.44 77 SER A O 1
#

Nearest PDB structures (foldseek):
  6s1v-assembly1_B  TM=3.742E-01  e=5.224E+00  Mason-Pfizer monkey virus
  6s1u-assembly1_B  TM=3.632E-01  e=5.572E+00  Mason-Pfizer monkey virus

Foldseek 3Di:
DPVVVLVPDDDVPNVVVVVVPDPPPPPVPPPPPPPPPFPWDWDQDVVVVRDTFIWTDDDQWTAGPVGDIDGRDPPDD

Sequence (77 aa):
MITDLVRRLPRPLRAPLRLAGVHTGKHRGPRAVPGAIVTTEFVTCNPCGGVETAATRHGTVLRCAEGHEQAGTGAGS

pLDDT: mean 70.41, std 17.11, range [40.44, 92.94]

Secondary structure (DSSP, 8-state):
--HHHHTTS-GGGHHHHHHHS------------TT----EEEEEETTTTSEEEEEEEETTEEEETT--EEE------

Organism: NCBI:txid68183

Mean predicted aligned error: 17.19 Å